Protein AF-A0A927BRC3-F1 (afdb_monomer)

pLDDT: mean 76.74, std 19.03, range [32.25, 98.06]

Foldseek 3Di:
DLVVVLVVCLVVVAQEDEDACADPQRAGLADDPLADHDPPRPRVVVVVSCVSCVVSNHHYDHDDDLFQRLRCCVVPVVQFDDDPPDPDDDCDPSSSRGGDCPPCSVVSVVDADPPPPDPCPPPPVPDPPD

Organism: NCBI:txid2772509

Sequence (130 aa):
MLTEALDLFEASGVKAWWYSAAAKGSYPLFKSNVLPYREDADTEMFKWLSAECRKRGISLFSWEYLNTAPLVTLQHPEWRYRYLDWDQTDNSLRDSRFVCHNSPYGELLEQPDSSGYGVNCGDSSWNRLE

Nearest PDB structures (foldseek):
  6tvk-assembly1_AAA  TM=7.375E-01  e=6.031E-03  Paenibacillus thiaminolyticus
  1hl9-assembly1_A  TM=7.345E-01  e=5.547E-01  Thermotoga maritima MSB8
  4y0w-assembly1_D-2  TM=4.399E-01  e=6.237E+00  Pseudomonas aeruginosa PAO579
  8r7c-assembly1_A  TM=3.157E-01  e=3.747E+00  Homo sapiens
  6ltu-assembly1_A  TM=3.825E-01  e=5.852E+00  unidentified

Mean predicted aligned error: 10.23 Å

Secondary structure (DSSP, 8-state):
-HHHHHHHHHHTT--EEE--SEETTTEESS--SSS---TTS-HHHHHHHHHHHHHTTPEEE----TTB-HHHHHH-GGGB------S-----TTGGGBBPTTSTHHHHHTSPPTTS----TT-TTS----

Solvent-accessible surface area (backbone atoms only — not comparable to full-atom values): 8063 Å² total; per-residue (Å²): 107,73,64,59,52,50,54,50,33,52,76,69,66,48,51,65,46,82,50,60,60,38,46,95,77,45,45,42,31,43,87,51,96,79,51,75,52,56,92,86,40,60,50,57,59,58,54,52,49,50,53,56,29,53,76,63,60,26,47,78,38,66,70,75,64,90,43,40,35,37,58,51,21,68,79,37,61,86,37,31,52,78,75,80,93,55,94,83,65,82,83,43,87,68,50,61,20,26,43,27,66,93,29,73,61,45,61,54,72,69,56,75,57,94,78,80,74,56,78,75,90,71,72,80,80,75,69,86,88,124

Radius of gyration: 18.26 Å; Cα contacts (8 Å, |Δi|>4): 137; chains: 1; bounding box: 36×49×54 Å

Structure (mmCIF, N/CA/C/O backbone):
data_AF-A0A927BRC3-F1
#
_entry.id   AF-A0A927BRC3-F1
#
loop_
_atom_site.group_PDB
_atom_site.id
_atom_site.type_symbol
_atom_site.label_atom_id
_atom_site.label_alt_id
_atom_site.label_comp_id
_atom_site.label_asym_id
_atom_site.label_entity_id
_atom_site.label_seq_id
_atom_site.pdbx_PDB_ins_code
_atom_site.Cartn_x
_atom_site.Cartn_y
_atom_site.Cartn_z
_atom_site.occupancy
_atom_site.B_iso_or_equiv
_atom_site.auth_seq_id
_atom_site.auth_comp_id
_atom_site.auth_asym_id
_atom_site.auth_atom_id
_atom_site.pdbx_PDB_model_num
ATOM 1 N N . MET A 1 1 ? -10.234 14.683 9.790 1.00 83.44 1 MET A N 1
ATOM 2 C CA . MET A 1 1 ? -8.932 14.099 10.207 1.00 83.44 1 MET A CA 1
ATOM 3 C C . MET A 1 1 ? -9.087 12.594 10.433 1.00 83.44 1 MET A C 1
ATOM 5 O O . MET A 1 1 ? -10.210 12.146 10.615 1.00 83.44 1 MET A O 1
ATOM 9 N N . LEU A 1 2 ? -8.007 11.796 10.389 1.00 92.88 2 LEU A N 1
ATOM 10 C CA . LEU A 1 2 ? -8.089 10.325 10.530 1.00 92.88 2 LEU A CA 1
ATOM 11 C C . LEU A 1 2 ? -8.699 9.884 11.872 1.00 92.88 2 LEU A C 1
ATOM 13 O O . LEU A 1 2 ? -9.454 8.922 11.904 1.00 92.88 2 LEU A O 1
ATOM 17 N N . THR A 1 3 ? -8.426 10.610 12.956 1.00 95.06 3 THR A N 1
ATOM 18 C CA . THR A 1 3 ? -9.036 10.378 14.276 1.00 95.06 3 THR A CA 1
ATOM 19 C C . THR A 1 3 ? -10.558 10.491 14.241 1.00 95.06 3 THR A C 1
ATOM 21 O O . THR A 1 3 ? -11.239 9.571 14.666 1.00 95.06 3 THR A O 1
ATOM 24 N N . GLU A 1 4 ? -11.096 11.550 13.635 1.00 97.38 4 GLU A N 1
ATOM 25 C CA . GLU A 1 4 ? -12.548 11.741 13.487 1.00 97.38 4 GLU A CA 1
ATOM 26 C C . GLU A 1 4 ? -13.197 10.606 12.680 1.00 97.38 4 GLU A C 1
ATOM 28 O O . GLU A 1 4 ? -14.311 10.185 12.982 1.00 97.38 4 GLU A O 1
ATOM 33 N N . ALA A 1 5 ? -12.498 10.086 11.662 1.00 96.38 5 ALA A N 1
ATOM 34 C CA . ALA A 1 5 ? -12.974 8.936 10.898 1.00 96.38 5 ALA A CA 1
ATOM 35 C C . ALA A 1 5 ? -13.015 7.668 11.763 1.00 96.38 5 ALA A C 1
ATOM 37 O O . ALA A 1 5 ? -14.004 6.943 11.733 1.00 96.38 5 ALA A O 1
ATOM 38 N N . LEU A 1 6 ? -11.975 7.423 12.565 1.00 97.44 6 LEU A N 1
ATOM 39 C CA . LEU A 1 6 ? -11.923 6.287 13.486 1.00 97.44 6 LEU A CA 1
ATOM 40 C C . LEU A 1 6 ? -13.007 6.366 14.565 1.00 97.44 6 LEU A C 1
ATOM 42 O O . LEU A 1 6 ? -13.646 5.355 14.846 1.00 97.44 6 LEU A O 1
ATOM 46 N N . ASP A 1 7 ? -13.242 7.552 15.125 1.00 97.75 7 ASP A N 1
ATOM 47 C CA . ASP A 1 7 ? -14.288 7.772 16.125 1.00 97.75 7 ASP A CA 1
ATOM 48 C C . ASP A 1 7 ? -15.680 7.535 15.513 1.00 97.75 7 ASP A C 1
ATOM 50 O O . ASP A 1 7 ? -16.535 6.882 16.114 1.00 97.75 7 ASP A O 1
ATOM 54 N N . LEU A 1 8 ? -15.897 7.977 14.268 1.00 98.00 8 LEU A N 1
ATOM 55 C CA . LEU A 1 8 ? -17.120 7.683 13.520 1.00 98.00 8 LEU A CA 1
ATOM 56 C C . LEU A 1 8 ? -17.281 6.181 13.242 1.00 98.00 8 LEU A C 1
ATOM 58 O O . LEU A 1 8 ? -18.387 5.653 13.362 1.00 98.00 8 LEU A O 1
ATOM 62 N N . PHE A 1 9 ? -16.207 5.487 12.861 1.00 97.88 9 PHE A N 1
ATOM 63 C CA . PHE A 1 9 ? -16.227 4.047 12.594 1.00 97.88 9 PHE A CA 1
ATOM 64 C C . PHE A 1 9 ? -16.574 3.248 13.845 1.00 97.88 9 PHE A C 1
ATOM 66 O O . PHE A 1 9 ? -17.422 2.357 13.781 1.00 97.88 9 PHE A O 1
ATOM 73 N N . GLU A 1 10 ? -15.975 3.604 14.978 1.00 97.38 10 GLU A N 1
ATOM 74 C CA . GLU A 1 10 ? -16.279 3.008 16.273 1.00 97.38 10 GLU A CA 1
ATOM 75 C C . GLU A 1 10 ? -17.748 3.234 16.656 1.00 97.38 10 GLU A C 1
ATOM 77 O O . GLU A 1 10 ? -18.466 2.264 16.912 1.00 97.38 10 GLU A O 1
ATOM 82 N N . ALA A 1 11 ? -18.228 4.482 16.591 1.00 97.94 11 ALA A N 1
ATOM 83 C CA . ALA A 1 11 ? -19.620 4.828 16.886 1.00 97.94 11 ALA A CA 1
ATOM 84 C C . ALA A 1 11 ? -20.626 4.130 15.951 1.00 97.94 11 ALA A C 1
ATOM 86 O O . ALA A 1 11 ? -21.735 3.793 16.364 1.00 97.94 11 ALA A O 1
ATOM 87 N N . SER A 1 12 ? -20.232 3.884 14.700 1.00 98.06 12 SER A N 1
ATOM 88 C CA . SER A 1 12 ? -21.063 3.224 13.684 1.00 98.06 12 SER A CA 1
ATOM 89 C C . SER A 1 12 ? -20.958 1.695 13.708 1.00 98.06 12 SER A C 1
ATOM 91 O O . SER A 1 12 ? -21.604 1.023 12.906 1.00 98.06 12 SER A O 1
ATOM 93 N N . GLY A 1 13 ? -20.134 1.119 14.590 1.00 97.56 13 GLY A N 1
ATOM 94 C CA . GLY A 1 13 ? -19.947 -0.328 14.690 1.00 97.56 13 GLY A CA 1
ATOM 95 C C . GLY A 1 13 ? -19.188 -0.959 13.517 1.00 97.56 13 GLY A C 1
ATOM 96 O O . GLY A 1 13 ? -19.275 -2.173 13.325 1.00 97.56 13 GLY A O 1
ATOM 97 N N . VAL A 1 14 ? -18.430 -0.173 12.747 1.00 97.81 14 VAL A N 1
ATOM 98 C CA . VAL A 1 14 ? -17.577 -0.673 11.660 1.00 97.81 14 VAL A CA 1
ATOM 99 C C . VAL A 1 14 ? -16.508 -1.601 12.238 1.00 97.81 14 VAL A C 1
ATOM 101 O O . VAL A 1 14 ? -15.870 -1.289 13.240 1.00 97.81 14 VAL A O 1
ATOM 104 N N . LYS A 1 15 ? -16.311 -2.759 11.602 1.00 97.38 15 LYS A N 1
ATOM 105 C CA . LYS A 1 15 ? -15.341 -3.782 12.039 1.00 97.38 15 LYS A CA 1
ATOM 106 C C . LYS A 1 15 ? -14.171 -3.975 11.090 1.00 97.38 15 LYS A C 1
ATOM 108 O O . LYS A 1 15 ? -13.217 -4.657 11.440 1.00 97.38 15 LYS A O 1
ATOM 113 N N . ALA A 1 16 ? -14.230 -3.379 9.907 1.00 97.00 16 ALA A N 1
ATOM 114 C CA . ALA A 1 16 ? -13.211 -3.517 8.885 1.00 97.00 16 ALA A CA 1
ATOM 115 C C . ALA A 1 16 ? -13.087 -2.224 8.086 1.00 97.00 16 ALA A C 1
ATOM 117 O O . ALA A 1 16 ? -14.095 -1.587 7.779 1.00 97.00 16 ALA A O 1
ATOM 118 N N . TRP A 1 17 ? -11.863 -1.865 7.717 1.00 95.38 17 TRP A N 1
ATOM 119 C CA . TRP A 1 17 ? -11.594 -0.688 6.907 1.00 95.38 17 TRP A CA 1
ATOM 120 C C . TRP A 1 17 ? -10.458 -0.934 5.919 1.00 95.38 17 TRP A C 1
ATOM 122 O O . TRP A 1 17 ? -9.421 -1.495 6.269 1.00 95.38 17 TRP A O 1
ATOM 132 N N . TRP A 1 18 ? -10.669 -0.490 4.682 1.00 92.81 18 TRP A N 1
ATOM 133 C CA . TRP A 1 18 ? -9.661 -0.470 3.632 1.00 92.81 18 TRP A CA 1
ATOM 134 C C . TRP A 1 18 ? -8.923 0.868 3.644 1.00 92.81 18 TRP A C 1
ATOM 136 O O . TRP A 1 18 ? -9.518 1.910 3.361 1.00 92.81 18 TRP A O 1
ATOM 146 N N . TYR A 1 19 ? -7.626 0.833 3.935 1.00 90.12 19 TYR A N 1
ATOM 147 C CA . TYR A 1 19 ? -6.740 1.987 3.865 1.00 90.12 19 TYR A CA 1
ATOM 148 C C . TYR A 1 19 ? -5.436 1.602 3.171 1.00 90.12 19 TYR A C 1
ATOM 150 O O . TYR A 1 19 ? -4.747 0.676 3.591 1.00 90.12 19 TYR A O 1
ATOM 158 N N . SER A 1 20 ? -5.106 2.317 2.099 1.00 87.00 20 SER A N 1
ATOM 159 C CA . SER A 1 20 ? -3.929 2.046 1.271 1.00 87.00 20 SER A CA 1
ATOM 160 C C . SER A 1 20 ? -2.639 2.281 2.063 1.00 87.00 20 SER A C 1
ATOM 162 O O . SER A 1 20 ? -2.446 3.334 2.676 1.00 87.00 20 SER A O 1
ATOM 164 N N . ALA A 1 21 ? -1.758 1.280 2.058 1.00 83.94 21 ALA A N 1
ATOM 165 C CA . ALA A 1 21 ? -0.403 1.365 2.601 1.00 83.94 21 ALA A CA 1
ATOM 166 C C . ALA A 1 21 ? 0.577 2.022 1.614 1.00 83.94 21 ALA A C 1
ATOM 168 O O . ALA A 1 21 ? 1.775 2.116 1.893 1.00 83.94 21 ALA A O 1
ATOM 169 N N . ALA A 1 22 ? 0.088 2.476 0.462 1.00 83.06 22 ALA A N 1
ATOM 170 C CA . ALA A 1 22 ? 0.839 3.232 -0.517 1.00 83.06 22 ALA A CA 1
ATOM 171 C C . ALA A 1 22 ? 0.201 4.602 -0.794 1.00 83.06 22 ALA A C 1
ATOM 173 O O . ALA A 1 22 ? -0.996 4.837 -0.652 1.00 83.06 22 ALA A O 1
ATOM 174 N N . ALA A 1 23 ? 1.025 5.551 -1.221 1.00 80.38 23 ALA A N 1
ATOM 175 C CA . ALA A 1 23 ? 0.549 6.813 -1.751 1.00 80.38 23 ALA A CA 1
ATOM 176 C C . ALA A 1 23 ? -0.053 6.603 -3.145 1.00 80.38 23 ALA A C 1
ATOM 178 O O . ALA A 1 23 ? 0.151 5.581 -3.809 1.00 80.38 23 ALA A O 1
ATOM 179 N N . LYS A 1 24 ? -0.717 7.645 -3.653 1.00 76.94 24 LYS A N 1
ATOM 180 C CA . LYS A 1 24 ? -1.206 7.686 -5.034 1.00 76.94 24 LYS A CA 1
ATOM 181 C C . LYS A 1 24 ? -0.109 7.251 -6.017 1.00 76.94 24 LYS A C 1
ATOM 183 O O . LYS A 1 24 ? 0.951 7.868 -6.099 1.00 76.94 24 LYS A O 1
ATOM 188 N N . GLY A 1 25 ? -0.410 6.224 -6.810 1.00 76.00 25 GLY A N 1
ATOM 189 C CA . GLY A 1 25 ? 0.529 5.648 -7.770 1.00 76.00 25 GLY A CA 1
ATOM 190 C C . GLY A 1 25 ? 1.380 4.501 -7.229 1.00 76.00 25 GLY A C 1
ATOM 191 O O . GLY A 1 25 ? 2.345 4.160 -7.902 1.00 76.00 25 GLY A O 1
ATOM 192 N N . SER A 1 26 ? 1.019 3.927 -6.077 1.00 80.56 26 SER A N 1
ATOM 193 C CA . SER A 1 26 ? 1.639 2.731 -5.486 1.00 80.56 26 SER A CA 1
ATOM 194 C C . SER A 1 26 ? 3.077 2.946 -5.005 1.00 80.56 26 SER A C 1
ATOM 196 O O . SER A 1 26 ? 3.925 2.063 -5.095 1.00 80.56 26 SER A O 1
ATOM 198 N N . TYR A 1 27 ? 3.364 4.140 -4.478 1.00 82.88 27 TYR A N 1
ATOM 199 C CA . TYR A 1 27 ? 4.606 4.387 -3.740 1.00 82.88 27 TYR A CA 1
ATOM 200 C C . TYR A 1 27 ? 4.427 3.931 -2.289 1.00 82.88 27 TYR A C 1
ATOM 202 O O . TYR A 1 27 ? 3.553 4.486 -1.624 1.00 82.88 27 TYR A O 1
ATOM 210 N N . PRO A 1 28 ? 5.228 2.985 -1.773 1.00 79.56 28 PRO A N 1
ATOM 211 C CA . PRO A 1 28 ? 5.083 2.513 -0.398 1.00 79.56 28 PRO A CA 1
ATOM 212 C C . PRO A 1 28 ? 5.146 3.662 0.620 1.00 79.56 28 PRO A C 1
ATOM 214 O O . PRO A 1 28 ? 6.037 4.509 0.540 1.00 79.56 28 PRO A O 1
ATOM 217 N N . LEU A 1 29 ? 4.224 3.675 1.590 1.00 78.94 29 LEU A N 1
ATOM 218 C CA . LEU A 1 29 ? 4.242 4.576 2.759 1.00 78.94 29 LEU A CA 1
ATOM 219 C C . LEU A 1 29 ? 4.944 3.933 3.963 1.00 78.94 29 LEU A C 1
ATOM 221 O O . LEU A 1 29 ? 4.688 4.255 5.118 1.00 78.94 29 LEU A O 1
ATOM 225 N N . PHE A 1 30 ? 5.809 2.964 3.696 1.00 78.69 30 PHE A N 1
ATOM 226 C CA . PHE A 1 30 ? 6.564 2.232 4.693 1.00 78.69 30 PHE A CA 1
ATOM 227 C C . PHE A 1 30 ? 7.918 1.841 4.105 1.00 78.69 30 PHE A C 1
ATOM 229 O O . PHE A 1 30 ? 8.083 1.737 2.887 1.00 78.69 30 PHE A O 1
ATOM 2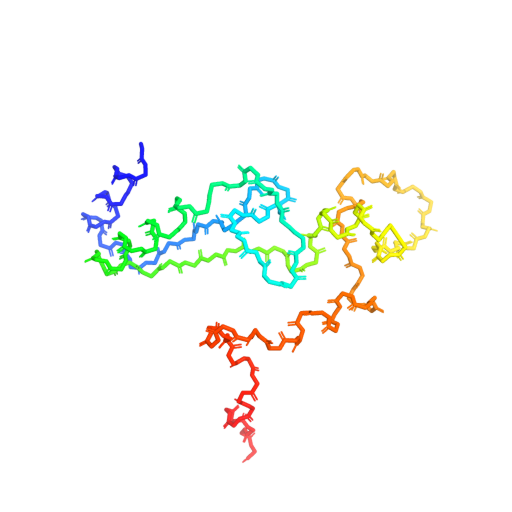36 N N . LYS A 1 31 ? 8.889 1.603 4.986 1.00 80.19 31 LYS A N 1
ATOM 237 C CA . LYS A 1 31 ? 10.174 1.015 4.608 1.00 80.19 31 LYS A CA 1
ATOM 2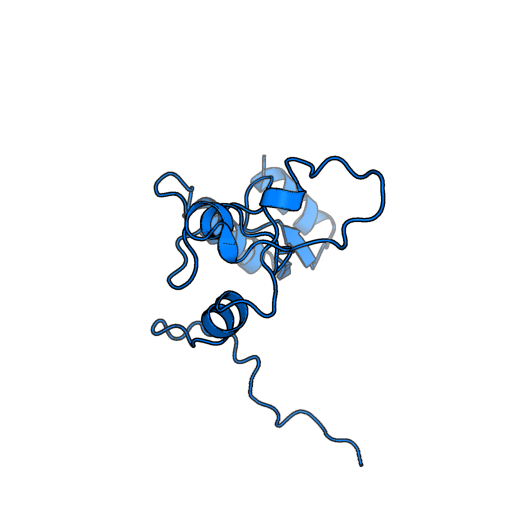38 C C . LYS A 1 31 ? 9.963 -0.457 4.294 1.00 80.19 31 LYS A C 1
ATOM 240 O O . LYS A 1 31 ? 9.584 -1.221 5.178 1.00 80.19 31 LYS A O 1
ATOM 245 N N . SER A 1 32 ? 10.178 -0.834 3.040 1.00 76.94 32 SER A N 1
ATOM 246 C CA . SER A 1 32 ? 10.206 -2.235 2.630 1.00 76.94 32 SER A CA 1
ATOM 247 C C . SER A 1 32 ? 11.648 -2.735 2.627 1.00 76.94 32 SER A C 1
ATOM 249 O O . SER A 1 32 ? 12.557 -2.009 2.235 1.00 76.94 32 SER A O 1
ATOM 251 N N . ASN A 1 33 ? 11.848 -3.978 3.065 1.00 75.31 33 ASN A N 1
ATOM 252 C CA . ASN A 1 33 ? 13.148 -4.653 3.004 1.00 75.31 33 ASN A CA 1
ATOM 253 C C . ASN A 1 33 ? 13.435 -5.242 1.614 1.00 75.31 33 ASN A C 1
ATOM 255 O O . ASN A 1 33 ? 14.570 -5.595 1.319 1.00 75.31 33 ASN A O 1
ATOM 259 N N . VAL A 1 34 ? 12.396 -5.373 0.786 1.00 76.38 34 VAL A N 1
ATOM 260 C CA . VAL A 1 34 ? 12.438 -6.076 -0.504 1.00 76.38 34 VAL A CA 1
ATOM 261 C C . VAL A 1 34 ? 12.219 -5.103 -1.658 1.00 76.38 34 VAL A C 1
ATOM 263 O O . VAL A 1 34 ? 12.892 -5.180 -2.681 1.00 76.38 34 VAL A O 1
ATOM 266 N N . LEU A 1 35 ? 11.274 -4.173 -1.501 1.00 77.88 35 LEU A N 1
ATOM 267 C CA . LEU A 1 35 ? 10.920 -3.217 -2.542 1.00 77.88 35 LEU A CA 1
ATOM 268 C C . LEU A 1 35 ? 11.584 -1.861 -2.289 1.00 77.88 35 LEU A C 1
ATOM 270 O O . LEU A 1 35 ? 11.634 -1.407 -1.144 1.00 77.88 35 LEU A O 1
ATOM 274 N N . PRO A 1 36 ? 12.018 -1.154 -3.345 1.00 82.69 36 PRO A N 1
ATOM 275 C CA . PRO A 1 36 ? 12.432 0.231 -3.217 1.00 82.69 36 PRO A CA 1
ATOM 276 C C . PRO A 1 36 ? 11.309 1.077 -2.605 1.00 82.69 36 PRO A C 1
ATOM 278 O O . PRO A 1 36 ? 10.139 0.949 -2.976 1.00 82.69 36 PRO A O 1
ATOM 281 N N . TYR A 1 37 ? 11.674 1.975 -1.697 1.00 82.81 37 TYR A N 1
ATOM 282 C CA . TYR A 1 37 ? 10.768 2.916 -1.044 1.00 82.81 37 TYR A CA 1
ATOM 283 C C . TYR A 1 37 ? 11.343 4.335 -1.139 1.00 82.81 37 TYR A C 1
ATOM 285 O O . TYR A 1 37 ? 12.496 4.532 -1.528 1.00 82.81 37 TYR A O 1
ATOM 293 N N . ARG A 1 38 ? 10.532 5.348 -0.824 1.00 82.19 38 ARG A N 1
ATOM 294 C CA . ARG A 1 38 ? 11.018 6.731 -0.755 1.00 82.19 38 ARG A CA 1
ATOM 295 C C . ARG A 1 38 ? 11.525 7.028 0.652 1.00 82.19 38 ARG A C 1
ATOM 297 O O . ARG A 1 38 ? 10.794 6.810 1.611 1.00 82.19 38 ARG A O 1
ATOM 304 N N . GLU A 1 39 ? 12.731 7.572 0.780 1.00 83.31 39 GLU A N 1
ATOM 305 C CA . GLU A 1 39 ? 13.299 7.942 2.089 1.00 83.31 39 GLU A CA 1
ATOM 306 C C . GLU A 1 39 ? 12.481 9.015 2.829 1.00 83.31 39 GLU A C 1
ATOM 308 O O . GLU A 1 39 ? 12.552 9.110 4.050 1.00 83.31 39 GLU A O 1
ATOM 313 N N . ASP A 1 40 ? 11.674 9.794 2.104 1.00 81.00 40 ASP A N 1
ATOM 314 C CA . ASP A 1 40 ? 10.762 10.798 2.658 1.00 81.00 40 ASP A CA 1
ATOM 315 C C . ASP A 1 40 ? 9.354 10.258 2.973 1.00 81.00 40 ASP A C 1
ATOM 317 O O . ASP A 1 40 ? 8.463 11.036 3.315 1.00 81.00 40 ASP A O 1
ATOM 321 N N . ALA A 1 41 ? 9.120 8.947 2.845 1.00 78.00 41 ALA A N 1
ATOM 322 C CA . ALA A 1 41 ? 7.838 8.344 3.189 1.00 78.00 41 ALA A CA 1
ATOM 323 C C . ALA A 1 41 ? 7.577 8.427 4.702 1.00 78.00 41 ALA A C 1
ATOM 325 O O . ALA A 1 41 ? 8.426 8.053 5.514 1.00 78.00 41 ALA A O 1
ATOM 326 N N . ASP A 1 42 ? 6.374 8.864 5.082 1.00 77.62 42 ASP A N 1
ATOM 327 C CA . ASP A 1 42 ? 5.931 8.859 6.478 1.00 77.62 42 ASP A CA 1
ATOM 328 C C . ASP A 1 42 ? 5.642 7.424 6.936 1.00 77.62 42 ASP A C 1
ATOM 330 O O . ASP A 1 42 ? 4.545 6.890 6.758 1.00 77.62 42 ASP A O 1
ATOM 334 N N . THR A 1 43 ? 6.655 6.801 7.537 1.00 76.12 43 THR A N 1
ATOM 335 C CA . THR A 1 43 ? 6.576 5.426 8.035 1.00 76.12 43 THR A CA 1
ATOM 336 C C . THR A 1 43 ? 5.806 5.284 9.340 1.00 76.12 43 THR A C 1
ATOM 338 O O . THR A 1 43 ? 5.535 4.156 9.760 1.00 76.12 43 THR A O 1
ATOM 341 N N . GLU A 1 44 ? 5.496 6.389 10.016 1.00 84.62 44 GLU A N 1
ATOM 342 C CA . GLU A 1 44 ? 4.878 6.366 11.339 1.00 84.62 44 GLU A CA 1
ATOM 343 C C . GLU A 1 44 ? 3.359 6.465 11.251 1.00 84.62 44 GLU A C 1
ATOM 345 O O . GLU A 1 44 ? 2.665 5.829 12.045 1.00 84.62 44 GLU A O 1
ATOM 350 N N . MET A 1 45 ? 2.825 7.148 10.235 1.00 86.38 45 MET A N 1
ATOM 351 C CA . MET A 1 45 ? 1.381 7.265 10.032 1.00 86.38 45 MET A CA 1
ATOM 352 C C . MET A 1 45 ? 0.690 5.898 9.930 1.00 86.38 45 MET A C 1
ATOM 354 O O . MET A 1 45 ? -0.293 5.657 10.631 1.00 86.38 45 MET A O 1
ATOM 358 N N . PHE A 1 46 ? 1.176 4.986 9.079 1.00 85.88 46 PH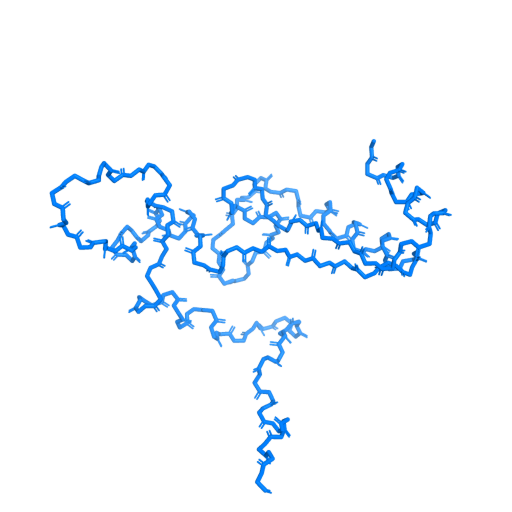E A N 1
ATOM 359 C CA . PHE A 1 46 ? 0.507 3.693 8.882 1.00 85.88 46 PHE A CA 1
ATOM 360 C C . PHE A 1 46 ? 0.614 2.794 10.127 1.00 85.88 46 PHE A C 1
ATOM 362 O O . PHE A 1 46 ? -0.345 2.106 10.485 1.00 85.88 46 PHE A O 1
ATOM 369 N N . LYS A 1 47 ? 1.746 2.852 10.845 1.00 86.50 47 LYS A N 1
ATOM 370 C CA . LYS A 1 47 ? 1.922 2.160 12.134 1.00 86.50 47 LYS A CA 1
ATOM 371 C C . LYS A 1 47 ? 0.952 2.689 13.186 1.00 86.50 47 LYS A C 1
ATOM 373 O O . LYS A 1 47 ? 0.283 1.898 13.851 1.00 86.50 47 LYS A O 1
ATOM 378 N N . TRP A 1 48 ? 0.856 4.012 13.313 1.00 92.44 48 TRP A N 1
ATOM 379 C CA . TRP A 1 48 ? -0.090 4.672 14.207 1.00 92.44 48 TRP A CA 1
ATOM 380 C C . TRP A 1 48 ? -1.529 4.268 13.871 1.00 92.44 48 TRP A C 1
ATOM 382 O O . TRP A 1 48 ? -2.263 3.829 14.753 1.00 92.44 48 TRP A O 1
ATOM 392 N N . LEU A 1 49 ? -1.907 4.316 12.591 1.00 92.50 49 LEU A N 1
ATOM 393 C CA . LEU A 1 49 ? -3.253 3.975 12.138 1.00 92.50 49 LEU A CA 1
ATOM 394 C C . LEU A 1 49 ? -3.624 2.526 12.465 1.00 92.50 49 LEU A C 1
ATOM 396 O O . LEU A 1 49 ? -4.714 2.265 12.973 1.00 92.50 49 LEU A O 1
ATOM 400 N N . SER A 1 50 ? -2.703 1.592 12.220 1.00 92.00 50 SER A N 1
ATOM 401 C CA . SER A 1 50 ? -2.871 0.176 12.556 1.00 92.00 50 SER A CA 1
ATOM 402 C C . SER A 1 50 ? -3.072 -0.031 14.062 1.00 92.00 50 SER A C 1
ATOM 404 O O . SER A 1 50 ? -3.999 -0.731 14.481 1.00 92.00 50 SER A O 1
ATOM 406 N N . ALA A 1 51 ? -2.268 0.641 14.893 1.00 94.81 51 ALA A N 1
ATOM 407 C CA . ALA A 1 51 ? -2.405 0.582 16.345 1.00 94.81 51 ALA A CA 1
ATOM 408 C C . ALA A 1 51 ? -3.753 1.150 16.827 1.00 94.81 51 ALA A C 1
ATOM 410 O O . ALA A 1 51 ? -4.403 0.547 17.683 1.00 94.81 51 ALA A O 1
ATOM 411 N N . GLU A 1 52 ? -4.203 2.274 16.267 1.00 97.06 52 GLU A N 1
ATOM 412 C CA . GLU A 1 52 ? -5.478 2.899 16.630 1.00 97.06 52 GLU A CA 1
ATOM 413 C C . GLU A 1 52 ? -6.697 2.082 16.176 1.00 97.06 52 GLU A C 1
ATOM 415 O O . GLU A 1 52 ? -7.660 1.956 16.938 1.00 97.06 52 GLU A O 1
ATOM 420 N N . CYS A 1 53 ? -6.642 1.469 14.988 1.00 96.31 53 CYS A N 1
ATOM 421 C CA . CYS A 1 53 ? -7.668 0.535 14.517 1.00 96.31 53 CYS A CA 1
ATOM 422 C C . CYS A 1 53 ? -7.753 -0.692 15.434 1.00 96.31 53 CYS A C 1
ATOM 424 O O . CYS A 1 53 ? -8.843 -1.075 15.861 1.00 96.31 53 CYS A O 1
ATOM 426 N N . ARG A 1 54 ? -6.600 -1.261 15.821 1.00 95.88 54 ARG A N 1
ATOM 427 C CA . ARG A 1 54 ? -6.535 -2.406 16.739 1.00 95.88 54 ARG A CA 1
ATOM 428 C C . ARG A 1 54 ? -7.177 -2.096 18.091 1.00 95.88 54 ARG A C 1
ATOM 430 O O . ARG A 1 54 ? -7.938 -2.922 18.588 1.00 95.88 54 ARG A O 1
ATOM 437 N N . LYS A 1 55 ? -6.904 -0.923 18.676 1.00 97.25 55 LYS A N 1
ATOM 438 C CA . LYS A 1 55 ? -7.510 -0.497 19.954 1.00 97.25 55 LYS A CA 1
ATOM 439 C C . LYS A 1 55 ? -9.039 -0.437 19.887 1.00 97.25 55 LYS A C 1
ATOM 441 O O . LYS A 1 55 ? -9.692 -0.788 20.862 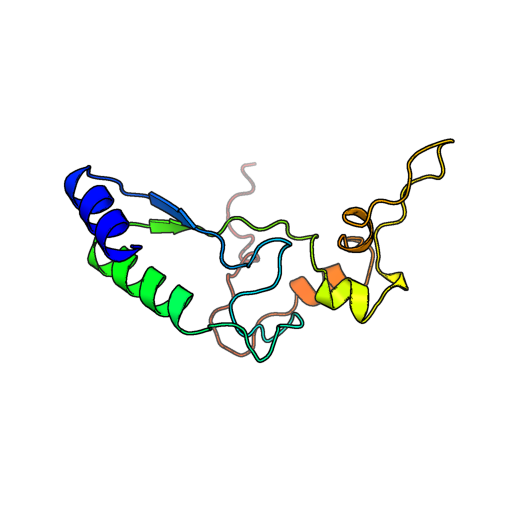1.00 97.25 55 LYS A O 1
ATOM 446 N N . ARG A 1 56 ? -9.591 -0.039 18.738 1.00 97.38 56 ARG A N 1
ATOM 447 C CA . ARG A 1 56 ? -11.039 0.105 18.493 1.00 97.38 56 ARG A CA 1
ATOM 448 C C . ARG A 1 56 ? -11.712 -1.171 17.978 1.00 97.38 56 ARG A C 1
ATOM 450 O O . ARG A 1 56 ? -12.905 -1.172 17.687 1.00 97.38 56 ARG A O 1
ATOM 457 N N . GLY A 1 57 ? -10.965 -2.269 17.832 1.00 96.94 57 GLY A N 1
ATOM 458 C CA . GLY A 1 57 ? -11.492 -3.517 17.274 1.00 96.94 57 GLY A CA 1
ATOM 459 C C . GLY A 1 57 ? -11.883 -3.410 15.795 1.00 96.94 57 GLY A C 1
ATOM 460 O O . GLY A 1 57 ? -12.830 -4.068 15.365 1.00 96.94 57 GLY A O 1
ATOM 461 N N . ILE A 1 58 ? -11.173 -2.574 15.033 1.00 98.00 58 ILE A N 1
ATOM 462 C CA . ILE A 1 58 ? -11.329 -2.410 13.585 1.00 98.00 58 ILE A CA 1
ATOM 463 C C . ILE A 1 58 ? -10.181 -3.155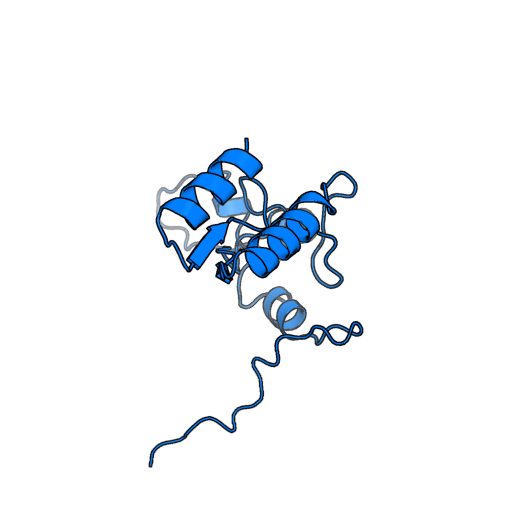 12.897 1.00 98.00 58 ILE A C 1
ATOM 465 O O . ILE A 1 58 ? -9.007 -2.863 13.125 1.00 98.00 58 ILE A O 1
ATOM 469 N N . SER A 1 59 ? -10.504 -4.112 12.032 1.00 96.50 59 SER A N 1
ATOM 470 C CA . SER A 1 59 ? -9.529 -4.761 11.155 1.00 96.50 59 SER A CA 1
ATOM 471 C C . SER A 1 59 ? -9.124 -3.816 10.024 1.00 96.50 59 SER A C 1
ATOM 473 O O . SER A 1 59 ? -9.973 -3.347 9.267 1.00 96.50 59 SER A O 1
ATOM 475 N N . LEU A 1 60 ? -7.827 -3.546 9.896 1.00 94.00 60 LEU A N 1
ATOM 476 C CA . LEU A 1 60 ? -7.284 -2.702 8.834 1.00 94.00 60 LEU A CA 1
ATOM 477 C C . LEU A 1 60 ? -6.765 -3.573 7.686 1.00 94.00 60 LEU A C 1
ATOM 479 O O . LEU A 1 60 ? -5.934 -4.454 7.902 1.00 94.00 60 LEU A O 1
ATOM 483 N N . PHE A 1 61 ? -7.234 -3.301 6.474 1.00 90.69 61 PHE A N 1
ATOM 484 C CA . PHE A 1 61 ? -6.797 -3.955 5.245 1.00 90.69 61 PHE A CA 1
ATOM 485 C C . PHE A 1 61 ? -6.125 -2.929 4.344 1.00 90.69 61 PHE A C 1
ATOM 487 O O . PHE A 1 61 ? -6.647 -1.830 4.161 1.00 90.69 61 PHE A O 1
ATOM 494 N N . SER A 1 62 ? -5.002 -3.303 3.738 1.00 85.81 62 SER A N 1
ATOM 495 C CA . SER A 1 62 ? -4.423 -2.530 2.642 1.00 85.81 62 SER A CA 1
ATOM 496 C C . SER A 1 62 ? -4.795 -3.169 1.315 1.00 85.81 62 SER A C 1
ATOM 498 O O . SER A 1 62 ? -4.691 -4.385 1.159 1.00 85.81 62 SER A O 1
ATOM 500 N N . TRP A 1 63 ? -5.208 -2.348 0.353 1.00 77.94 63 TRP A N 1
ATOM 501 C CA . TRP A 1 63 ? -5.392 -2.769 -1.029 1.00 77.94 63 TRP A CA 1
ATOM 502 C C . TRP A 1 63 ? -4.304 -2.138 -1.885 1.00 77.94 63 TRP A C 1
ATOM 504 O O . TRP A 1 63 ? -4.234 -0.917 -1.978 1.00 77.94 63 TRP A O 1
ATOM 514 N N . GLU A 1 64 ? -3.477 -2.974 -2.509 1.00 75.62 64 GLU A N 1
ATOM 515 C CA . GLU A 1 64 ? -2.420 -2.536 -3.413 1.00 75.62 64 GLU A CA 1
ATOM 516 C C . GLU A 1 64 ? -2.382 -3.412 -4.660 1.00 75.62 64 GLU A C 1
ATOM 518 O O . GLU A 1 64 ? -2.583 -4.628 -4.602 1.00 75.62 64 GLU A O 1
ATOM 523 N N . TYR A 1 65 ? -2.088 -2.791 -5.801 1.00 73.00 65 TYR A N 1
ATOM 524 C CA . TYR A 1 65 ? -1.789 -3.530 -7.017 1.00 73.00 65 TYR A CA 1
ATOM 525 C C . TYR A 1 65 ? -0.399 -4.137 -6.900 1.00 73.00 65 TYR A C 1
ATOM 527 O O . TYR A 1 65 ? 0.606 -3.431 -6.960 1.00 73.00 65 TYR A O 1
ATOM 535 N N . LEU A 1 66 ? -0.358 -5.460 -6.800 1.00 72.31 66 LEU A N 1
ATOM 536 C CA . LEU A 1 66 ? 0.869 -6.231 -6.623 1.00 72.31 66 LEU A CA 1
ATOM 537 C C . LEU A 1 66 ? 1.910 -5.983 -7.720 1.00 72.31 66 LEU A C 1
ATOM 539 O O . LEU A 1 66 ? 3.094 -6.100 -7.467 1.00 72.31 66 LEU A O 1
ATOM 543 N N . ASN A 1 67 ? 1.487 -5.619 -8.930 1.00 81.88 67 ASN A N 1
ATOM 544 C CA . ASN A 1 67 ? 2.376 -5.349 -10.057 1.00 81.88 67 ASN A CA 1
ATOM 545 C C . ASN A 1 67 ? 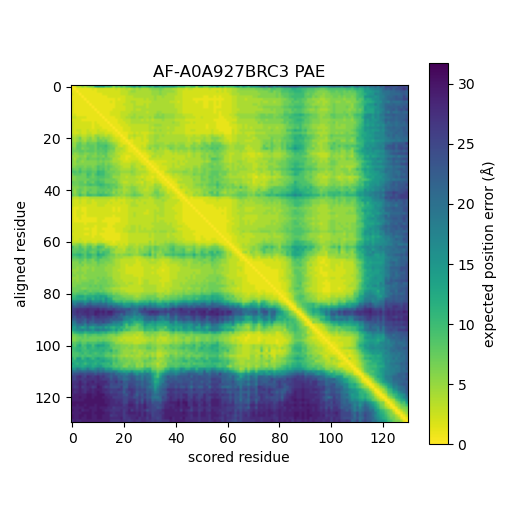2.587 -3.854 -10.344 1.00 81.88 67 ASN A C 1
ATOM 547 O O . ASN A 1 67 ? 3.334 -3.530 -11.262 1.00 81.88 67 ASN A O 1
ATOM 551 N N . THR A 1 68 ? 1.948 -2.933 -9.612 1.00 87.19 68 THR A N 1
ATOM 552 C CA . THR A 1 68 ? 2.191 -1.491 -9.785 1.00 87.19 68 THR A CA 1
ATOM 553 C C . THR A 1 68 ? 3.315 -1.064 -8.851 1.00 87.19 68 THR A C 1
ATOM 555 O O . THR A 1 68 ? 3.080 -0.737 -7.693 1.00 87.19 68 THR A O 1
ATOM 558 N N . ALA A 1 69 ? 4.547 -1.060 -9.351 1.00 87.75 69 ALA A N 1
ATOM 559 C CA . ALA A 1 69 ? 5.736 -0.763 -8.558 1.00 87.75 69 ALA A CA 1
ATOM 560 C C . ALA A 1 69 ? 6.601 0.290 -9.275 1.00 87.75 69 ALA A C 1
ATOM 562 O O . ALA A 1 69 ? 7.614 -0.044 -9.893 1.00 87.75 69 ALA A O 1
ATOM 563 N N . PRO A 1 70 ? 6.230 1.584 -9.209 1.00 87.81 70 PRO A N 1
ATOM 564 C CA . PRO A 1 70 ? 6.875 2.639 -9.991 1.00 87.81 70 PRO A CA 1
ATOM 565 C C . PRO A 1 70 ? 8.365 2.805 -9.678 1.00 87.81 70 PRO A C 1
ATOM 567 O O . PRO A 1 70 ? 9.142 3.140 -10.561 1.00 87.81 70 PRO A O 1
ATOM 570 N N . LEU A 1 71 ? 8.788 2.587 -8.430 1.00 88.12 71 LEU A N 1
ATOM 571 C CA . LEU A 1 71 ? 10.206 2.686 -8.077 1.00 88.12 71 LEU A CA 1
ATOM 572 C C . LEU A 1 71 ? 11.017 1.518 -8.649 1.00 88.12 71 LEU A C 1
ATOM 574 O O . LEU A 1 71 ? 12.140 1.727 -9.100 1.00 88.12 71 LEU A O 1
ATOM 578 N N . VAL A 1 72 ? 10.426 0.321 -8.711 1.00 89.44 72 VAL A N 1
ATOM 579 C CA . VAL A 1 72 ? 11.039 -0.840 -9.367 1.00 89.44 72 VAL A CA 1
ATOM 580 C C . VAL A 1 72 ? 11.154 -0.586 -10.863 1.00 89.44 72 VAL A C 1
ATOM 582 O O . VAL A 1 72 ? 12.231 -0.745 -11.417 1.00 89.44 72 VAL A O 1
ATOM 585 N N . THR A 1 73 ? 10.094 -0.111 -11.523 1.00 89.88 73 THR A N 1
ATOM 586 C CA . THR A 1 73 ? 10.151 0.167 -12.967 1.00 89.88 73 THR A CA 1
ATOM 587 C C . THR A 1 73 ? 11.044 1.353 -13.332 1.00 89.88 73 THR A C 1
ATOM 589 O O . THR A 1 73 ? 11.421 1.489 -14.499 1.00 89.88 73 THR A O 1
ATOM 592 N N . LEU A 1 74 ? 11.366 2.235 -12.381 1.00 89.38 74 LEU A N 1
ATOM 593 C CA . LEU A 1 74 ? 12.370 3.287 -12.552 1.00 89.38 74 LEU A CA 1
ATOM 594 C C . LEU A 1 74 ? 13.797 2.729 -12.483 1.00 89.38 74 LEU A C 1
ATOM 596 O O . LEU A 1 74 ? 14.624 3.136 -13.293 1.00 89.38 74 LEU A O 1
ATOM 600 N N . GLN A 1 75 ? 14.073 1.807 -11.557 1.00 89.94 75 GLN A N 1
ATOM 601 C CA . GLN A 1 75 ? 15.384 1.157 -11.420 1.00 89.94 75 GLN A CA 1
ATOM 602 C C . GLN A 1 75 ? 15.630 0.090 -12.496 1.00 89.94 75 GLN A C 1
ATOM 604 O O . GLN A 1 75 ? 16.752 -0.043 -12.976 1.00 89.94 75 GLN A O 1
ATOM 609 N N . HIS A 1 76 ? 14.568 -0.604 -12.911 1.00 89.88 76 HIS A N 1
ATOM 610 C CA . HIS A 1 76 ? 14.577 -1.702 -13.876 1.00 89.88 76 HIS A CA 1
ATOM 611 C C . HIS A 1 76 ? 13.533 -1.482 -14.985 1.00 89.88 76 HIS A C 1
ATOM 613 O O . HIS A 1 76 ? 12.475 -2.127 -15.004 1.00 89.88 76 HIS A O 1
ATOM 619 N N . PRO A 1 77 ? 13.760 -0.540 -15.921 1.00 89.56 77 PRO A N 1
ATOM 620 C CA . PRO A 1 77 ? 12.834 -0.288 -17.024 1.00 89.56 77 PRO A CA 1
ATOM 621 C C . PRO A 1 77 ? 12.556 -1.515 -17.901 1.00 89.56 77 PRO A C 1
ATOM 623 O O . PRO A 1 77 ? 11.485 -1.623 -18.495 1.00 89.56 77 PRO A O 1
ATOM 626 N N . GLU A 1 78 ? 13.502 -2.444 -17.982 1.00 87.19 78 GLU A N 1
ATOM 627 C CA . GLU A 1 78 ? 13.418 -3.687 -18.740 1.00 87.19 78 GLU A CA 1
ATOM 628 C C . GLU A 1 78 ? 12.448 -4.711 -18.137 1.00 87.19 78 GLU A C 1
ATOM 630 O O . GLU A 1 78 ? 11.976 -5.584 -18.866 1.00 87.19 78 GLU A O 1
ATOM 635 N N . TRP A 1 79 ? 12.103 -4.576 -16.851 1.00 89.62 79 TRP A N 1
ATOM 636 C CA . TRP A 1 79 ? 11.121 -5.425 -16.161 1.00 89.62 79 TRP A CA 1
ATOM 637 C C . TRP A 1 79 ? 9.678 -4.963 -16.361 1.00 89.62 79 TRP A C 1
ATOM 639 O O . TRP A 1 79 ? 8.750 -5.623 -15.896 1.00 89.62 79 TRP A O 1
ATOM 649 N N . ARG A 1 80 ? 9.459 -3.827 -17.030 1.00 88.88 80 ARG A N 1
ATOM 650 C CA . ARG A 1 80 ? 8.115 -3.295 -17.275 1.00 88.88 80 ARG A CA 1
ATOM 651 C C . ARG A 1 80 ? 7.264 -4.272 -18.075 1.00 88.88 80 ARG A C 1
ATOM 653 O O . ARG A 1 80 ? 7.767 -5.038 -18.900 1.00 88.88 80 ARG A O 1
ATOM 660 N N . TYR A 1 81 ? 5.956 -4.209 -17.853 1.00 83.88 81 TYR A N 1
ATOM 661 C CA . TYR A 1 81 ? 5.007 -4.913 -18.702 1.00 83.88 81 TYR A CA 1
ATOM 662 C C . TYR A 1 81 ? 5.177 -4.456 -20.159 1.00 83.88 81 TYR A C 1
ATOM 664 O O . TYR A 1 81 ? 5.281 -3.259 -20.432 1.00 83.88 81 TYR A O 1
ATOM 672 N N . ARG A 1 82 ? 5.228 -5.412 -21.089 1.00 76.62 82 ARG A N 1
ATOM 673 C CA . ARG A 1 82 ? 5.243 -5.143 -22.530 1.00 76.62 82 ARG A CA 1
ATOM 674 C C . ARG A 1 82 ? 3.904 -5.580 -23.084 1.00 76.62 82 ARG A C 1
ATOM 676 O O . ARG A 1 82 ? 3.624 -6.775 -23.152 1.00 76.62 82 ARG A O 1
ATOM 683 N N . TYR A 1 83 ? 3.069 -4.607 -23.410 1.00 74.44 83 TYR A N 1
ATOM 684 C CA . TYR A 1 83 ? 1.824 -4.877 -24.106 1.00 74.44 83 TYR A CA 1
ATOM 685 C C . TYR A 1 83 ? 2.136 -5.312 -25.539 1.00 74.44 83 TYR A C 1
ATOM 687 O O . TYR A 1 83 ? 3.187 -4.973 -26.084 1.00 74.44 83 TYR A O 1
ATOM 695 N N . LEU A 1 84 ? 1.246 -6.110 -26.126 1.00 71.62 84 LEU A N 1
ATOM 696 C CA . LEU A 1 84 ? 1.330 -6.409 -27.549 1.00 71.62 84 LEU A CA 1
ATOM 697 C C . LEU A 1 84 ? 1.154 -5.096 -28.315 1.00 71.62 84 LEU A C 1
ATOM 699 O O . LEU A 1 84 ? 0.232 -4.340 -28.007 1.00 71.62 84 LEU A O 1
ATOM 703 N N . ASP A 1 85 ? 2.022 -4.849 -29.295 1.00 64.50 85 ASP A N 1
ATOM 704 C CA . ASP A 1 85 ? 1.887 -3.729 -30.227 1.00 64.50 85 ASP A CA 1
ATOM 705 C C . 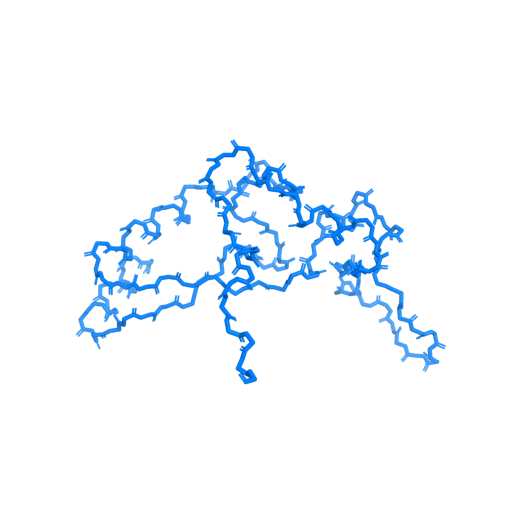ASP A 1 85 ? 0.679 -3.999 -31.134 1.00 64.50 85 ASP A C 1
ATOM 707 O O . ASP A 1 85 ? 0.796 -4.499 -32.253 1.00 64.50 85 ASP A O 1
ATOM 711 N N . TRP A 1 86 ? -0.515 -3.736 -30.614 1.00 58.97 86 TRP A N 1
ATOM 712 C CA . TRP A 1 86 ? -1.692 -3.527 -31.436 1.00 58.97 86 TRP A CA 1
ATOM 713 C C . TRP A 1 86 ? -1.758 -2.050 -31.785 1.00 58.97 86 TRP A C 1
ATOM 715 O O . TRP A 1 86 ? -1.575 -1.194 -30.918 1.00 58.97 86 TRP A O 1
ATOM 725 N N . ASP A 1 87 ? -1.971 -1.771 -33.072 1.00 53.84 87 ASP A N 1
ATOM 726 C CA . ASP A 1 87 ? -2.043 -0.424 -33.622 1.00 53.84 87 ASP A CA 1
ATOM 727 C C . ASP A 1 87 ? -2.932 0.455 -32.731 1.00 53.84 87 ASP A C 1
ATOM 729 O O . ASP A 1 87 ? -4.150 0.300 -32.703 1.00 53.84 87 ASP A O 1
ATOM 733 N N . GLN A 1 88 ? -2.295 1.394 -32.027 1.00 53.75 88 GLN A N 1
ATOM 734 C CA . GLN A 1 88 ? -2.886 2.351 -31.087 1.00 53.75 88 GLN A CA 1
ATOM 735 C C . GLN A 1 88 ? -3.207 1.833 -29.679 1.00 53.75 88 GLN A C 1
ATOM 737 O O . GLN A 1 88 ? -4.361 1.636 -29.312 1.00 53.75 88 GLN A O 1
ATOM 742 N N . THR A 1 89 ? -2.208 1.891 -28.805 1.00 53.34 89 THR A N 1
ATOM 743 C CA . THR A 1 89 ? -2.410 2.542 -27.505 1.00 53.34 89 THR A CA 1
ATOM 744 C C . THR A 1 89 ? -1.156 3.331 -27.171 1.00 53.34 89 THR A C 1
ATOM 746 O O . THR A 1 89 ? -0.077 2.751 -27.077 1.00 53.34 89 THR A O 1
ATOM 749 N N . ASP A 1 90 ? -1.286 4.651 -27.013 1.00 55.66 90 ASP A N 1
ATOM 750 C CA . ASP A 1 90 ? -0.261 5.465 -26.360 1.00 55.66 90 ASP A CA 1
ATOM 751 C C . ASP A 1 90 ? 0.153 4.747 -25.074 1.00 55.66 90 ASP A C 1
ATOM 753 O O . ASP A 1 90 ? -0.683 4.556 -24.189 1.00 55.66 90 ASP A O 1
ATOM 757 N N . ASN A 1 91 ? 1.422 4.332 -24.986 1.00 56.56 91 ASN A N 1
ATOM 758 C CA . ASN A 1 91 ? 2.002 3.801 -23.757 1.00 56.56 91 ASN A CA 1
ATOM 759 C C . ASN A 1 91 ? 1.839 4.873 -22.682 1.00 56.56 91 ASN A C 1
ATOM 761 O O . ASN A 1 91 ? 2.597 5.845 -22.613 1.00 56.56 91 ASN A O 1
ATOM 765 N N . SER A 1 92 ? 0.794 4.738 -21.877 1.00 64.44 92 SER A N 1
ATOM 766 C CA . SER A 1 92 ? 0.414 5.777 -20.944 1.00 64.44 92 SER A CA 1
ATOM 767 C C . SER A 1 92 ? 1.467 5.849 -19.834 1.00 64.44 92 SER A C 1
ATOM 769 O O . SER A 1 92 ? 2.109 4.859 -19.486 1.00 64.44 92 SER A O 1
ATOM 771 N N . LEU A 1 93 ? 1.623 7.006 -19.183 1.00 63.81 93 LEU A N 1
ATOM 772 C CA . LEU A 1 93 ? 2.445 7.128 -17.960 1.00 63.81 93 LEU A CA 1
ATOM 773 C C . LEU A 1 93 ? 2.029 6.150 -16.842 1.00 63.81 93 LEU A C 1
ATOM 775 O O . LEU A 1 93 ? 2.735 5.996 -15.841 1.00 63.81 93 LEU A O 1
ATOM 779 N N . ARG A 1 94 ? 0.843 5.550 -16.970 1.00 67.00 94 ARG A N 1
ATOM 780 C CA . ARG A 1 94 ? 0.350 4.483 -16.109 1.00 67.00 94 ARG A CA 1
ATOM 781 C C . ARG A 1 94 ? 1.037 3.153 -16.450 1.00 67.00 94 ARG A C 1
ATOM 783 O O . ARG A 1 94 ? 1.461 2.471 -15.525 1.00 67.00 94 ARG A O 1
ATOM 790 N N . ASP A 1 95 ? 1.238 2.839 -17.725 1.00 71.06 95 ASP A N 1
ATOM 791 C CA . ASP A 1 95 ? 1.851 1.592 -18.206 1.00 71.06 95 ASP A CA 1
ATOM 792 C C . ASP A 1 95 ? 3.323 1.459 -17.818 1.00 71.06 95 ASP A C 1
ATOM 794 O O . ASP A 1 95 ? 3.789 0.376 -17.469 1.00 71.06 95 ASP A O 1
ATOM 798 N N . SER A 1 96 ? 4.042 2.581 -17.721 1.00 78.69 96 SER A N 1
ATOM 799 C CA . SER A 1 96 ? 5.436 2.590 -17.264 1.00 78.69 96 SER A CA 1
ATOM 800 C C . SER A 1 96 ? 5.621 2.227 -15.783 1.00 78.69 96 SER A C 1
ATOM 802 O O . SER A 1 96 ? 6.758 2.182 -15.310 1.00 78.69 96 SER A O 1
ATOM 804 N N . ARG A 1 97 ? 4.537 2.028 -15.022 1.00 84.44 97 ARG A N 1
ATOM 805 C CA . ARG A 1 97 ? 4.560 1.710 -13.581 1.00 84.44 97 ARG A CA 1
ATOM 806 C C . ARG A 1 97 ? 4.281 0.241 -13.283 1.00 84.44 97 ARG A C 1
ATOM 808 O O . ARG A 1 97 ? 4.430 -0.163 -12.133 1.00 84.44 97 ARG A O 1
ATOM 815 N N . PHE A 1 98 ? 3.880 -0.537 -14.288 1.00 87.38 98 PHE A N 1
ATOM 816 C CA . PHE A 1 98 ? 3.589 -1.954 -14.120 1.00 87.38 98 PHE A CA 1
ATOM 817 C C . PHE A 1 98 ? 4.827 -2.800 -14.374 1.00 87.38 98 PHE A C 1
ATOM 819 O O . PHE A 1 98 ? 5.496 -2.646 -15.396 1.00 87.38 98 PHE A O 1
ATOM 826 N N . VAL A 1 99 ? 5.102 -3.718 -13.456 1.00 87.44 99 VAL A N 1
ATOM 827 C CA . VAL A 1 99 ? 6.155 -4.719 -13.587 1.00 87.44 99 VAL A CA 1
ATOM 828 C C . VAL A 1 99 ? 5.560 -6.008 -14.147 1.00 87.44 99 VAL A C 1
ATOM 830 O O . VAL A 1 99 ? 4.456 -6.419 -13.782 1.00 87.44 99 VAL A O 1
ATOM 833 N N . CYS A 1 100 ? 6.280 -6.653 -15.058 1.00 83.12 100 CYS A N 1
ATOM 834 C CA . CYS A 1 100 ? 5.918 -7.962 -15.572 1.00 83.12 100 CYS A CA 1
ATOM 835 C C . CYS A 1 100 ? 6.109 -9.026 -14.482 1.00 83.12 100 CYS A C 1
ATOM 837 O O . CYS A 1 100 ? 7.178 -9.117 -13.882 1.00 83.12 100 CYS A O 1
ATOM 839 N N . HIS A 1 101 ? 5.101 -9.871 -14.257 1.00 73.38 101 HIS A N 1
ATOM 840 C CA . HIS A 1 101 ? 5.206 -10.978 -13.300 1.00 73.38 101 HIS A CA 1
ATOM 841 C C . HIS A 1 101 ? 6.306 -11.982 -13.683 1.00 73.38 101 HIS A C 1
ATOM 843 O O . HIS A 1 101 ? 6.981 -12.504 -12.810 1.00 73.38 101 HIS A O 1
ATOM 849 N N . ASN A 1 102 ? 6.552 -12.168 -14.986 1.00 77.00 102 ASN A N 1
ATOM 850 C CA . ASN A 1 102 ? 7.62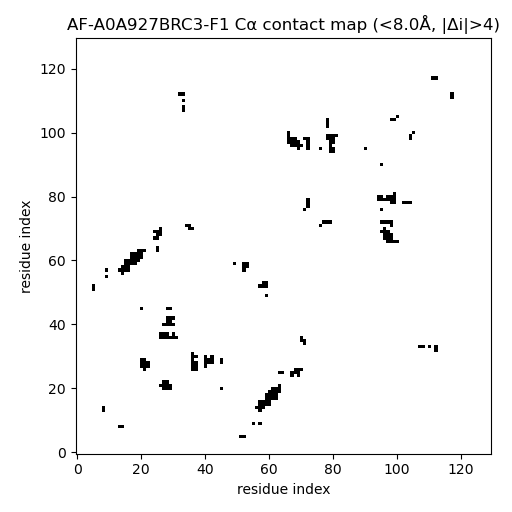0 -13.036 -15.498 1.00 77.00 102 ASN A CA 1
ATOM 851 C C . ASN A 1 102 ? 9.014 -12.377 -15.462 1.00 77.00 102 ASN A C 1
ATOM 853 O O . ASN A 1 102 ? 9.963 -12.921 -16.020 1.00 77.00 102 ASN A O 1
ATOM 857 N N . SER A 1 103 ? 9.138 -11.175 -14.895 1.00 81.69 103 SER A N 1
ATOM 858 C CA . SER A 1 103 ? 10.444 -10.576 -14.607 1.00 81.69 103 SER A CA 1
ATOM 859 C C . SER A 1 103 ? 10.955 -11.056 -13.238 1.00 81.69 103 SER A C 1
ATOM 861 O O . SER A 1 103 ? 10.157 -11.566 -12.447 1.00 81.69 103 SER A O 1
ATOM 863 N N . PRO A 1 104 ? 12.235 -10.822 -12.892 1.00 84.62 104 PRO A N 1
ATOM 864 C CA . PRO A 1 104 ? 12.780 -11.149 -11.566 1.00 84.62 104 PRO A CA 1
ATOM 865 C C . PRO A 1 104 ? 12.013 -10.530 -10.382 1.00 84.62 104 PRO A C 1
ATOM 867 O O . PRO A 1 104 ? 12.195 -10.928 -9.237 1.00 84.62 104 PRO A O 1
ATOM 870 N N . TYR A 1 105 ? 11.122 -9.571 -10.640 1.00 80.69 105 TYR A N 1
ATOM 871 C CA . TYR A 1 105 ? 10.199 -9.029 -9.650 1.00 80.69 105 TYR A CA 1
ATOM 872 C C . TYR A 1 105 ? 9.321 -10.081 -8.966 1.00 80.69 105 TYR A C 1
ATOM 874 O O . TYR A 1 105 ? 9.068 -9.954 -7.772 1.00 80.69 105 TYR A O 1
ATOM 882 N N . GLY A 1 106 ? 8.873 -11.112 -9.693 1.00 73.75 106 GLY A N 1
ATOM 883 C CA . GLY A 1 106 ? 8.111 -12.211 -9.094 1.00 73.75 106 GLY A CA 1
ATOM 884 C C . GLY A 1 106 ? 8.919 -12.922 -8.007 1.00 73.75 106 GLY A C 1
ATOM 885 O O . GLY A 1 106 ? 8.446 -13.070 -6.886 1.00 73.75 106 GLY A O 1
ATOM 886 N N . GLU A 1 107 ? 10.179 -13.240 -8.308 1.00 78.88 107 GLU A N 1
ATOM 887 C CA . GLU A 1 107 ? 11.102 -13.897 -7.376 1.00 78.88 107 GLU A CA 1
ATOM 888 C C . GLU A 1 107 ? 11.430 -13.016 -6.163 1.00 78.88 107 GLU A C 1
ATOM 890 O O . GLU A 1 107 ? 11.552 -13.523 -5.051 1.00 78.88 107 GLU A O 1
ATOM 895 N N . LEU A 1 108 ? 11.539 -11.691 -6.341 1.00 73.94 108 LEU A N 1
ATOM 896 C CA . LEU A 1 108 ? 11.754 -10.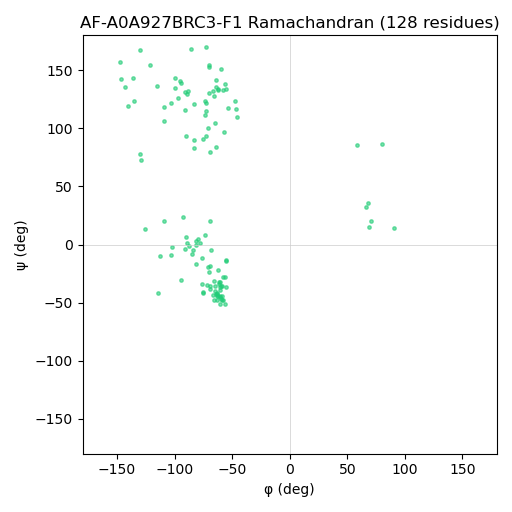758 -5.227 1.00 73.94 108 LEU A CA 1
ATOM 897 C C . LEU A 1 108 ? 10.610 -10.808 -4.208 1.00 73.94 108 LEU A C 1
ATOM 899 O O . LEU A 1 108 ? 10.865 -10.747 -3.010 1.00 73.94 108 LEU A O 1
ATOM 903 N N . LEU A 1 109 ? 9.363 -10.940 -4.664 1.00 68.25 109 LEU A N 1
ATOM 904 C CA . LEU A 1 109 ? 8.190 -10.994 -3.785 1.00 68.25 109 LEU A CA 1
ATOM 905 C C . LEU A 1 109 ? 8.108 -12.287 -2.962 1.00 68.25 109 LEU A C 1
ATOM 907 O O . LEU A 1 109 ? 7.463 -12.296 -1.915 1.00 68.25 109 LEU A O 1
ATOM 911 N N . GLU A 1 110 ? 8.744 -13.362 -3.424 1.00 66.69 110 GLU A N 1
ATOM 912 C CA . GLU A 1 110 ? 8.754 -14.668 -2.754 1.00 66.69 110 GLU A CA 1
ATOM 913 C C . GLU A 1 110 ? 9.839 -14.779 -1.674 1.00 66.69 110 GLU A C 1
ATOM 915 O O . GLU A 1 110 ? 9.856 -15.746 -0.910 1.00 66.69 110 GLU A O 1
ATOM 920 N N . GLN A 1 111 ? 10.741 -13.796 -1.573 1.00 59.22 111 GLN A N 1
ATOM 921 C CA . GLN A 1 111 ? 11.803 -13.828 -0.574 1.00 59.22 111 GLN A CA 1
ATOM 922 C C . GLN A 1 111 ? 11.230 -13.561 0.828 1.00 59.22 111 GLN A C 1
ATOM 924 O O . GLN A 1 111 ? 10.642 -12.500 1.061 1.00 59.22 111 GLN A O 1
ATOM 929 N N . PRO A 1 112 ? 11.402 -14.491 1.788 1.00 49.75 112 PRO A N 1
ATOM 930 C CA . PRO A 1 112 ? 10.946 -14.280 3.152 1.00 49.75 112 PRO A CA 1
ATOM 931 C C . PRO A 1 112 ? 11.712 -13.115 3.783 1.00 49.75 112 PRO A C 1
ATOM 933 O O . PRO A 1 112 ? 12.935 -13.013 3.659 1.00 49.75 112 PRO A O 1
ATOM 936 N N . ASP A 1 113 ? 10.991 -12.236 4.481 1.00 49.53 113 ASP A N 1
ATOM 937 C CA . ASP A 1 113 ? 11.637 -11.191 5.261 1.00 49.53 113 ASP A CA 1
ATOM 938 C C . ASP A 1 113 ? 12.480 -11.815 6.390 1.00 49.53 113 ASP A C 1
ATOM 940 O O . ASP A 1 113 ? 12.117 -12.815 7.008 1.00 49.53 113 ASP A O 1
ATOM 944 N N . SER A 1 114 ? 13.647 -11.241 6.674 1.00 43.75 114 SER A N 1
ATOM 945 C CA . SER A 1 114 ? 14.461 -11.632 7.834 1.00 43.75 114 SER A CA 1
ATOM 946 C C . SER A 1 114 ? 13.926 -11.048 9.151 1.00 43.75 114 SER A C 1
ATOM 948 O O . SER A 1 114 ? 14.516 -11.262 10.210 1.00 43.75 114 SER A O 1
ATOM 950 N N . SER A 1 115 ? 12.813 -10.304 9.099 1.00 44.59 115 SER A N 1
ATOM 951 C CA . SER A 1 115 ? 12.196 -9.598 10.226 1.00 44.59 115 SER A CA 1
ATOM 952 C C . SER A 1 115 ? 11.150 -10.410 10.992 1.00 44.59 115 SER A C 1
ATOM 954 O O . SER A 1 115 ? 10.656 -9.925 12.010 1.00 44.59 115 SER A O 1
ATOM 956 N N . GLY A 1 116 ? 10.818 -11.629 10.556 1.00 40.22 116 GLY A N 1
ATOM 957 C CA . GLY A 1 116 ? 9.860 -12.488 11.262 1.00 40.22 116 GLY A CA 1
ATOM 958 C C . GLY A 1 116 ? 8.414 -11.978 11.208 1.00 40.22 116 GLY A C 1
ATOM 959 O O . GLY A 1 116 ? 7.576 -12.453 11.972 1.00 40.22 116 GLY A O 1
ATOM 960 N N . TYR A 1 117 ? 8.123 -11.032 10.309 1.00 37.81 117 TYR A N 1
ATOM 961 C CA . TYR A 1 117 ? 6.773 -10.562 9.977 1.00 37.81 117 TYR A CA 1
ATOM 962 C C . TYR A 1 117 ? 6.349 -11.028 8.577 1.00 37.81 117 TYR A C 1
ATOM 964 O O . TYR A 1 117 ? 5.410 -10.487 7.993 1.00 37.81 117 TYR A O 1
ATOM 972 N N . GLY A 1 118 ? 7.004 -12.066 8.051 1.00 35.50 118 GLY A N 1
ATOM 973 C CA . GLY A 1 118 ? 6.549 -12.784 6.874 1.00 35.50 118 GLY A CA 1
ATOM 974 C C . GLY A 1 118 ? 5.110 -13.260 7.060 1.00 35.50 118 GLY A C 1
ATOM 975 O O . GLY A 1 118 ? 4.805 -14.080 7.929 1.00 35.50 118 GLY A O 1
ATOM 976 N N . VAL A 1 119 ? 4.210 -12.761 6.214 1.00 37.38 119 VAL A N 1
ATOM 977 C CA . VAL A 1 119 ? 2.951 -13.452 5.956 1.00 37.38 119 VAL A CA 1
ATOM 978 C C . VAL A 1 119 ? 3.352 -14.761 5.287 1.00 37.38 119 VAL A C 1
ATOM 980 O O . VAL A 1 119 ? 3.770 -14.773 4.132 1.00 37.38 119 VAL A O 1
ATOM 983 N N . ASN A 1 120 ? 3.292 -15.857 6.040 1.00 34.91 120 ASN A N 1
ATOM 984 C CA . ASN A 1 120 ? 3.440 -17.205 5.509 1.00 34.91 120 ASN A CA 1
ATOM 985 C C . ASN A 1 120 ? 2.269 -17.463 4.546 1.00 34.91 120 ASN A C 1
ATOM 987 O O . ASN A 1 120 ? 1.261 -18.057 4.914 1.00 34.91 120 ASN A O 1
ATOM 991 N N . CYS A 1 121 ? 2.391 -17.028 3.293 1.00 37.75 121 CYS A N 1
ATOM 992 C CA . CYS A 1 121 ? 1.507 -17.456 2.207 1.00 37.75 121 CYS A CA 1
ATOM 993 C C . CYS A 1 121 ? 1.812 -18.901 1.758 1.00 37.75 121 CYS A C 1
ATOM 995 O O . CYS A 1 121 ? 1.277 -19.358 0.754 1.00 37.75 121 CYS A O 1
ATOM 997 N N . GLY A 1 122 ? 2.679 -19.617 2.485 1.00 34.50 122 GLY A N 1
ATOM 998 C CA . GLY A 1 122 ? 3.263 -20.890 2.074 1.00 34.50 122 GLY A CA 1
ATOM 999 C C . GLY A 1 122 ? 3.088 -22.056 3.043 1.00 34.50 122 GLY A C 1
ATOM 1000 O O . GLY A 1 122 ? 3.744 -23.072 2.828 1.00 34.50 122 GLY A O 1
ATOM 1001 N N . ASP A 1 123 ? 2.215 -21.986 4.055 1.00 34.12 123 ASP A N 1
ATOM 1002 C CA . ASP A 1 123 ? 1.747 -23.232 4.676 1.00 34.12 123 ASP A CA 1
ATOM 1003 C C . ASP A 1 123 ? 0.601 -23.795 3.825 1.00 34.12 123 ASP A C 1
ATOM 1005 O O . ASP A 1 123 ? -0.587 -23.549 4.040 1.00 34.12 123 ASP A O 1
ATOM 1009 N N . SER A 1 124 ? 0.996 -24.513 2.775 1.00 39.53 124 SER A N 1
ATOM 1010 C CA . SER A 1 124 ? 0.127 -25.227 1.831 1.00 39.53 124 SER A CA 1
ATOM 1011 C C . SER A 1 124 ? -0.571 -26.450 2.453 1.00 39.53 124 SER A C 1
ATOM 1013 O O . SER A 1 124 ? -1.054 -27.327 1.740 1.00 39.53 124 SER A O 1
ATOM 1015 N N . SER A 1 125 ? -0.678 -26.507 3.783 1.00 33.91 125 SER A N 1
ATOM 1016 C CA . SER A 1 125 ? -1.436 -27.524 4.515 1.00 33.91 125 SER A CA 1
ATOM 1017 C C . SER A 1 125 ? -2.946 -27.243 4.600 1.00 33.91 125 SER A C 1
ATOM 1019 O O . SER A 1 125 ? -3.697 -28.081 5.100 1.00 33.91 125 SER A O 1
ATOM 1021 N N . TRP A 1 126 ? -3.441 -26.135 4.039 1.00 33.56 126 TRP A N 1
ATOM 1022 C CA . TRP A 1 126 ? -4.881 -25.890 3.909 1.00 33.56 126 TRP A CA 1
ATOM 1023 C C . TRP A 1 126 ? -5.468 -26.580 2.666 1.00 33.56 126 TRP A C 1
ATOM 1025 O O . TRP A 1 126 ? -5.562 -26.002 1.589 1.00 33.56 126 TRP A O 1
ATOM 1035 N N . ASN A 1 127 ? -5.917 -27.821 2.871 1.00 34.69 127 ASN A N 1
ATOM 1036 C CA . ASN A 1 127 ? -6.992 -28.502 2.138 1.00 34.69 127 ASN A CA 1
ATOM 1037 C C . ASN A 1 127 ? -6.834 -28.663 0.609 1.00 34.69 127 ASN A C 1
ATOM 1039 O O . ASN A 1 127 ? -7.492 -27.981 -0.178 1.00 34.69 127 ASN A O 1
ATOM 1043 N N . ARG A 1 128 ? -6.137 -29.729 0.187 1.00 32.25 128 ARG A N 1
ATOM 1044 C CA . ARG A 1 128 ? -6.695 -30.569 -0.887 1.00 32.25 128 ARG A CA 1
ATOM 1045 C C . ARG A 1 128 ? -7.882 -31.321 -0.292 1.00 32.25 128 ARG A C 1
ATOM 1047 O O . ARG A 1 128 ? -7.691 -32.278 0.449 1.00 32.25 128 ARG A O 1
ATOM 1054 N N . LEU A 1 129 ? -9.089 -30.837 -0.565 1.00 40.66 129 LEU A N 1
ATOM 1055 C CA . LEU A 1 129 ? -10.284 -31.668 -0.473 1.00 40.66 129 LEU A CA 1
ATOM 1056 C C . LEU A 1 129 ? -10.287 -32.583 -1.705 1.00 40.66 129 LEU A C 1
ATOM 1058 O O . LEU A 1 129 ? -10.775 -32.188 -2.762 1.00 40.66 129 LEU A O 1
ATOM 1062 N N . GLU A 1 130 ? -9.686 -33.762 -1.555 1.00 40.66 130 GLU A N 1
ATOM 1063 C CA . GLU A 1 130 ? -10.099 -34.991 -2.247 1.00 40.66 130 GLU A CA 1
ATOM 1064 C C . GLU A 1 130 ? -10.670 -35.954 -1.203 1.00 40.66 130 GLU A C 1
ATOM 1066 O O . GLU A 1 130 ? -10.057 -36.064 -0.114 1.00 40.66 130 GLU A O 1
#